Protein AF-A1IIW8-F1 (afdb_monomer_lite)

Radius of gyration: 16.82 Å; chains: 1; bounding box: 40×29×52 Å

InterPro domains:
  IPR000092 Polyprenyl synthetase-like [PF00348] (3-128)
  IPR008949 Isoprenoid synthase domain superfamily [G3DSA:1.10.600.10] (1-136)
  IPR008949 Isoprenoid synthase domain superfamily [SSF48576] (1-135)

Secondary structure (DSSP, 8-state):
-HHHHHHHHHHHHTT-PPPHHHHHHHHHHHHHHHHHHHHHHHHTSS-----HHHHHHHHHHHHHHHHHHHHH-HHHHHHH-TTHHHHHT---HHHHHHHHH-TT--HHHHHHHTT---HHHHHHHHHHHHHTTS--

Organism: NCBI:txid62960

Structure (mmCIF, N/CA/C/O backbone):
data_AF-A1IIW8-F1
#
_entry.id   AF-A1IIW8-F1
#
loop_
_atom_site.group_PDB
_atom_site.id
_atom_site.type_symbol
_atom_site.label_atom_id
_atom_site.label_alt_id
_atom_site.label_comp_id
_atom_site.label_asym_id
_atom_site.label_entity_id
_atom_site.label_seq_id
_atom_site.pdbx_PDB_ins_code
_atom_site.Cartn_x
_atom_site.Cartn_y
_atom_site.Cartn_z
_atom_site.occupancy
_atom_site.B_iso_or_equiv
_atom_site.auth_seq_id
_atom_site.auth_comp_id
_atom_site.auth_asym_id
_atom_site.auth_atom_id
_atom_site.pdbx_PDB_model_num
ATOM 1 N N . MET A 1 1 ? 1.112 -7.507 -13.505 1.00 72.25 1 MET A N 1
ATOM 2 C CA . MET A 1 1 ? -0.078 -6.652 -13.275 1.00 72.25 1 MET A CA 1
ATOM 3 C C . MET A 1 1 ? -1.242 -7.443 -12.696 1.00 72.25 1 MET A C 1
ATOM 5 O O . MET A 1 1 ? -1.451 -7.322 -11.500 1.00 72.25 1 MET A O 1
ATOM 9 N N . TYR A 1 2 ? -1.926 -8.296 -13.471 1.00 81.06 2 TYR A N 1
ATOM 10 C CA . TYR A 1 2 ? -3.125 -9.018 -13.004 1.00 81.06 2 TYR A CA 1
ATOM 11 C C . TYR A 1 2 ? -2.897 -9.871 -11.754 1.00 81.06 2 TYR A C 1
ATOM 13 O O . TYR A 1 2 ? -3.699 -9.819 -10.836 1.00 81.06 2 TYR A O 1
ATOM 21 N N . TYR A 1 3 ? -1.764 -10.574 -11.664 1.00 83.19 3 TYR A N 1
ATOM 22 C CA . TYR A 1 3 ? -1.441 -11.342 -10.459 1.00 83.19 3 TYR A CA 1
ATOM 23 C C . TYR A 1 3 ? -1.245 -10.447 -9.223 1.00 83.19 3 TYR A C 1
ATOM 25 O O . TYR A 1 3 ? -1.709 -10.779 -8.143 1.00 83.19 3 TYR A O 1
ATOM 33 N N . GLY A 1 4 ? -0.563 -9.304 -9.376 1.00 84.19 4 GLY A N 1
ATOM 34 C CA . GLY A 1 4 ? -0.360 -8.356 -8.274 1.00 84.19 4 GLY A CA 1
ATOM 35 C C . GLY A 1 4 ? -1.684 -7.766 -7.788 1.00 84.19 4 GLY A C 1
ATOM 36 O O . GLY A 1 4 ? -1.944 -7.756 -6.593 1.00 84.19 4 GLY A O 1
ATOM 37 N N . GLN A 1 5 ? -2.558 -7.384 -8.722 1.00 86.19 5 GLN A N 1
ATOM 38 C CA . GLN A 1 5 ? -3.903 -6.910 -8.393 1.00 86.19 5 GLN A CA 1
ATOM 39 C C . GLN A 1 5 ? -4.760 -8.007 -7.741 1.00 86.19 5 GLN A C 1
ATOM 41 O O . GLN A 1 5 ? -5.514 -7.743 -6.811 1.00 86.19 5 GLN A O 1
ATOM 46 N N . GLY A 1 6 ? -4.623 -9.249 -8.213 1.00 90.44 6 GLY A N 1
ATOM 47 C CA . GLY A 1 6 ? -5.308 -10.407 -7.647 1.00 90.44 6 GLY A CA 1
ATOM 48 C C . GLY A 1 6 ? -4.920 -10.671 -6.193 1.00 90.44 6 GLY A C 1
ATOM 49 O O . GLY A 1 6 ? -5.790 -11.009 -5.402 1.00 90.44 6 GLY A O 1
ATOM 50 N N . LEU A 1 7 ? -3.651 -10.457 -5.821 1.00 91.62 7 LEU A N 1
ATOM 51 C CA . LEU A 1 7 ? -3.206 -10.560 -4.425 1.00 91.62 7 LEU A CA 1
ATOM 52 C C . LEU A 1 7 ? -3.864 -9.501 -3.534 1.00 91.62 7 LEU A C 1
ATOM 54 O O . LEU A 1 7 ? -4.342 -9.838 -2.457 1.00 91.62 7 LEU A O 1
ATOM 58 N N . GLU A 1 8 ? -3.947 -8.249 -3.988 1.00 91.88 8 GLU A N 1
ATOM 59 C CA . GLU A 1 8 ? -4.627 -7.191 -3.226 1.00 91.88 8 GLU A CA 1
ATOM 60 C C . GLU A 1 8 ? -6.108 -7.504 -3.011 1.00 91.88 8 GLU A C 1
ATOM 62 O O . GLU A 1 8 ? -6.609 -7.373 -1.896 1.00 91.88 8 GLU A O 1
ATOM 67 N N . ILE A 1 9 ? -6.792 -7.962 -4.065 1.00 93.06 9 ILE A N 1
ATOM 68 C CA . ILE A 1 9 ? -8.196 -8.388 -4.000 1.00 93.06 9 ILE A CA 1
ATOM 69 C C . ILE A 1 9 ? -8.347 -9.559 -3.027 1.00 93.06 9 ILE A C 1
ATOM 71 O O . ILE A 1 9 ? -9.217 -9.529 -2.162 1.00 93.06 9 ILE A O 1
ATOM 75 N N . TYR A 1 10 ? -7.473 -10.561 -3.131 1.00 94.88 10 TYR A N 1
ATOM 76 C CA . TYR A 1 10 ? -7.488 -11.726 -2.257 1.00 94.88 10 TYR A CA 1
ATOM 77 C C . TYR A 1 10 ? -7.341 -11.332 -0.784 1.00 94.88 10 TYR A C 1
ATOM 79 O O . TYR A 1 10 ? -8.154 -11.755 0.036 1.00 94.88 10 TYR A O 1
ATOM 87 N N . TRP A 1 11 ? -6.354 -10.499 -0.444 1.00 95.62 11 TRP A N 1
ATOM 88 C CA . TRP A 1 11 ? -6.144 -10.038 0.930 1.00 95.62 11 TRP A CA 1
ATOM 89 C C . TRP A 1 11 ? -7.348 -9.263 1.453 1.00 95.62 11 TRP A C 1
ATOM 91 O O . TRP A 1 11 ? -7.855 -9.578 2.529 1.00 95.62 11 TRP A O 1
ATOM 101 N N . ARG A 1 12 ? -7.845 -8.309 0.660 1.00 94.81 12 ARG A N 1
ATOM 102 C CA . ARG A 1 12 ? -9.006 -7.467 0.972 1.00 94.81 12 ARG A CA 1
ATOM 103 C C . ARG A 1 12 ? -10.281 -8.279 1.214 1.00 94.81 12 ARG A C 1
ATOM 105 O O . ARG A 1 12 ? -11.030 -7.975 2.140 1.00 94.81 12 ARG A O 1
ATOM 112 N N . ASP A 1 13 ? -10.547 -9.284 0.384 1.00 93.94 13 ASP A N 1
ATOM 113 C CA . ASP A 1 13 ? -11.800 -10.048 0.426 1.00 93.94 13 ASP A CA 1
ATOM 114 C C . ASP A 1 13 ? -11.748 -11.206 1.439 1.00 93.94 13 ASP A C 1
ATOM 116 O O . ASP A 1 13 ? -12.783 -11.591 1.974 1.00 93.94 13 ASP A O 1
ATOM 120 N N . ASN A 1 14 ? -10.552 -11.705 1.781 1.00 94.56 14 ASN A N 1
ATOM 121 C CA . ASN A 1 14 ? -10.349 -12.694 2.852 1.00 94.56 14 ASN A CA 1
ATOM 122 C C . ASN A 1 14 ? -9.949 -12.062 4.194 1.00 94.56 14 ASN A C 1
ATOM 124 O O . ASN A 1 14 ? -9.631 -12.775 5.145 1.00 94.56 14 ASN A O 1
ATOM 128 N N . TYR A 1 15 ? -9.915 -10.729 4.277 1.00 92.38 15 TYR A N 1
ATOM 129 C CA . TYR A 1 15 ? -9.539 -9.967 5.472 1.00 92.38 15 TYR A CA 1
ATOM 130 C C . TYR A 1 15 ? -8.231 -10.432 6.123 1.00 92.38 15 TYR A C 1
ATOM 132 O O . TYR A 1 15 ? -8.110 -10.468 7.351 1.00 92.38 15 TYR A O 1
ATOM 140 N N . THR A 1 16 ? -7.272 -10.814 5.284 1.00 93.81 16 THR A N 1
ATOM 141 C CA . THR A 1 16 ? -5.958 -11.297 5.699 1.00 93.81 16 THR A CA 1
ATOM 142 C C . THR A 1 16 ? -4.951 -10.191 5.440 1.00 93.81 16 THR A C 1
ATOM 144 O O . THR A 1 16 ? -4.657 -9.888 4.285 1.00 93.81 16 THR A O 1
ATOM 147 N N . CYS A 1 17 ? -4.444 -9.576 6.510 1.00 94.44 17 CYS A N 1
ATOM 148 C CA . CYS A 1 17 ? -3.421 -8.545 6.386 1.00 94.44 17 CYS A CA 1
ATOM 149 C C . CYS A 1 17 ? -2.116 -9.184 5.886 1.00 94.44 17 CYS A C 1
ATOM 151 O O . CYS A 1 17 ? -1.616 -10.099 6.545 1.00 94.44 17 CYS A O 1
ATOM 153 N N . PRO A 1 18 ? -1.553 -8.733 4.752 1.00 96.00 18 PRO A N 1
ATOM 154 C CA . PRO A 1 18 ? -0.255 -9.209 4.302 1.00 96.00 18 PRO A CA 1
ATOM 155 C C . PRO A 1 18 ? 0.860 -8.659 5.189 1.00 96.00 18 PRO A C 1
ATOM 157 O O . PRO A 1 18 ? 0.739 -7.586 5.782 1.00 96.00 18 PRO A O 1
ATOM 160 N N . SER A 1 19 ? 1.994 -9.347 5.204 1.00 94.56 19 SER A N 1
ATOM 161 C CA . SER A 1 19 ? 3.239 -8.787 5.721 1.00 94.56 19 SER A CA 1
ATOM 162 C C . SER A 1 19 ? 3.791 -7.694 4.794 1.00 94.56 19 SER A C 1
ATOM 164 O O . SER A 1 19 ? 3.544 -7.665 3.584 1.00 94.56 19 SER A O 1
ATOM 166 N N . LEU A 1 20 ? 4.647 -6.824 5.337 1.00 91.94 20 LEU A N 1
ATOM 167 C CA . LEU A 1 20 ? 5.386 -5.823 4.553 1.00 91.94 20 LEU A CA 1
ATOM 168 C C . LEU A 1 20 ? 6.224 -6.442 3.419 1.00 91.94 20 LEU A C 1
ATOM 170 O O . LEU A 1 20 ? 6.438 -5.806 2.384 1.00 91.94 20 LEU A O 1
ATOM 174 N N . VAL A 1 21 ? 6.713 -7.671 3.603 1.00 93.44 21 VAL A N 1
ATOM 175 C CA . VAL A 1 21 ? 7.486 -8.398 2.587 1.00 93.44 21 VAL A CA 1
ATOM 176 C C . VAL A 1 21 ? 6.581 -8.833 1.436 1.00 93.44 21 VAL A C 1
ATOM 178 O O . VAL A 1 21 ? 6.913 -8.588 0.276 1.00 93.44 21 VAL A O 1
ATOM 181 N N . GLU A 1 22 ? 5.422 -9.414 1.738 1.00 94.44 22 GLU A N 1
ATOM 182 C CA . GLU A 1 22 ? 4.440 -9.825 0.727 1.00 94.44 22 GLU A CA 1
ATOM 183 C C . GLU A 1 22 ? 3.888 -8.626 -0.045 1.00 94.44 22 GLU A C 1
ATOM 185 O O . GLU A 1 22 ? 3.784 -8.675 -1.271 1.00 94.44 22 GLU A O 1
ATOM 190 N N . TYR A 1 23 ? 3.622 -7.514 0.643 1.00 94.44 23 TYR A N 1
ATOM 191 C CA . TYR A 1 23 ? 3.221 -6.261 0.008 1.00 94.44 23 TYR A CA 1
ATOM 192 C C . TYR A 1 23 ? 4.275 -5.772 -1.002 1.00 94.44 23 TYR A C 1
ATOM 194 O O . TYR A 1 23 ? 3.956 -5.492 -2.160 1.00 94.44 23 TYR A O 1
ATOM 202 N N . LYS A 1 24 ? 5.563 -5.763 -0.623 1.00 92.25 24 LYS A N 1
ATOM 203 C CA . LYS A 1 24 ? 6.665 -5.421 -1.544 1.00 92.25 24 LYS A CA 1
ATOM 204 C C . LYS A 1 24 ? 6.740 -6.376 -2.739 1.00 92.25 24 LYS A C 1
ATOM 206 O O . LYS A 1 24 ? 6.942 -5.929 -3.869 1.00 92.25 24 LYS A O 1
ATOM 211 N N . GLN A 1 25 ? 6.551 -7.677 -2.524 1.00 92.06 25 GLN A N 1
ATOM 212 C CA . GLN A 1 25 ? 6.526 -8.662 -3.610 1.00 92.06 25 GLN A CA 1
ATOM 213 C C . GLN A 1 25 ? 5.335 -8.449 -4.555 1.00 92.06 25 GLN A C 1
ATOM 215 O O . GLN A 1 25 ? 5.480 -8.571 -5.773 1.00 92.06 25 GLN A O 1
ATOM 220 N N . MET A 1 26 ? 4.163 -8.087 -4.032 1.00 92.88 26 MET A N 1
ATOM 221 C CA . MET A 1 26 ? 2.997 -7.736 -4.845 1.00 92.88 26 MET A CA 1
ATOM 222 C C . MET A 1 26 ? 3.301 -6.540 -5.758 1.00 92.88 26 MET A C 1
ATOM 224 O O . MET A 1 26 ? 3.045 -6.610 -6.965 1.00 92.88 26 MET A O 1
ATOM 228 N N . ILE A 1 27 ? 3.951 -5.497 -5.231 1.00 91.06 27 ILE A N 1
ATOM 229 C CA . ILE A 1 27 ? 4.395 -4.335 -6.018 1.00 91.06 27 ILE A CA 1
ATOM 230 C C . ILE A 1 27 ? 5.389 -4.753 -7.108 1.00 91.06 27 ILE A C 1
ATOM 232 O O . ILE A 1 27 ? 5.265 -4.332 -8.260 1.00 91.06 27 ILE A O 1
ATOM 236 N N . GLN A 1 28 ? 6.337 -5.642 -6.804 1.00 87.38 28 GLN A N 1
ATOM 237 C CA . GLN A 1 28 ? 7.250 -6.189 -7.816 1.00 87.38 28 GLN A CA 1
ATOM 238 C C . GLN A 1 28 ? 6.509 -6.945 -8.932 1.00 87.38 28 GLN A C 1
ATOM 240 O O . GLN A 1 28 ? 6.918 -6.913 -10.090 1.00 87.38 28 GLN A O 1
ATOM 245 N N . ARG A 1 29 ? 5.365 -7.578 -8.653 1.00 86.75 29 ARG A N 1
ATOM 246 C CA . ARG A 1 29 ? 4.529 -8.189 -9.707 1.00 86.75 29 ARG A CA 1
ATOM 247 C C . ARG A 1 29 ? 3.769 -7.152 -10.543 1.00 86.75 29 ARG A C 1
ATOM 249 O O . ARG A 1 29 ? 3.352 -7.452 -11.673 1.00 86.75 29 ARG A O 1
ATOM 256 N N . LYS A 1 30 ? 3.576 -5.934 -10.028 1.00 85.31 30 LYS A N 1
ATOM 257 C CA . LYS A 1 30 ? 3.069 -4.785 -10.795 1.00 85.31 30 LYS A CA 1
ATOM 258 C C . LYS A 1 30 ? 4.164 -4.165 -11.669 1.00 85.31 30 LYS A C 1
ATOM 260 O O . LYS A 1 30 ? 3.874 -3.850 -12.818 1.00 85.31 30 LYS A O 1
ATOM 265 N N . LEU A 1 31 ? 5.419 -4.137 -11.210 1.00 85.75 31 LEU A N 1
ATOM 266 C CA . LEU A 1 31 ? 6.586 -3.623 -11.951 1.00 85.75 31 LEU A CA 1
ATOM 267 C C . LEU A 1 31 ? 6.703 -4.166 -13.386 1.00 85.75 31 LEU A C 1
ATOM 269 O O . LEU A 1 31 ? 7.079 -3.432 -14.301 1.00 85.75 31 LEU A O 1
ATOM 273 N N . ALA A 1 32 ? 6.353 -5.438 -13.601 1.00 83.06 32 ALA A N 1
ATOM 274 C CA . ALA A 1 32 ? 6.429 -6.079 -14.913 1.00 83.06 32 ALA A CA 1
ATOM 275 C C . ALA A 1 32 ? 5.668 -5.317 -16.018 1.00 83.06 32 ALA A C 1
ATOM 277 O O . ALA A 1 32 ? 6.124 -5.303 -17.160 1.00 83.06 32 ALA A O 1
ATOM 278 N N . SER A 1 33 ? 4.547 -4.648 -15.708 1.00 83.75 33 SER A N 1
ATOM 279 C CA . SER A 1 33 ? 3.814 -3.873 -16.723 1.00 83.75 33 SER A CA 1
ATOM 280 C C . SER A 1 33 ? 4.526 -2.579 -17.105 1.00 83.75 33 SER A C 1
ATOM 282 O O . SER A 1 33 ? 4.502 -2.198 -18.275 1.00 83.75 33 SER A O 1
ATOM 284 N N . LEU A 1 34 ? 5.182 -1.908 -16.155 1.00 84.75 34 LEU A N 1
ATOM 285 C CA . LEU A 1 34 ? 5.968 -0.710 -16.444 1.00 84.75 34 LEU A CA 1
ATOM 286 C C . LEU A 1 34 ? 7.237 -1.069 -17.223 1.00 84.75 34 LEU A C 1
ATOM 288 O O . LEU A 1 34 ? 7.561 -0.412 -18.211 1.00 84.75 34 LEU A O 1
ATOM 292 N N . LEU A 1 35 ? 7.911 -2.158 -16.840 1.00 85.69 35 LEU A N 1
ATOM 293 C CA . LEU A 1 35 ? 9.061 -2.672 -17.587 1.00 85.69 35 LEU A CA 1
ATOM 294 C C . LEU A 1 35 ? 8.698 -3.051 -19.016 1.00 85.69 35 LEU A C 1
ATOM 296 O O . LEU A 1 35 ? 9.464 -2.759 -19.928 1.00 85.69 35 LEU A O 1
ATOM 300 N N . PHE A 1 36 ? 7.525 -3.646 -19.226 1.00 88.12 36 PHE A N 1
ATOM 301 C CA . PHE A 1 36 ? 7.038 -3.940 -20.567 1.00 88.12 36 PHE A CA 1
ATOM 302 C C . PHE A 1 36 ? 6.928 -2.670 -21.426 1.00 88.12 36 PHE A C 1
ATOM 304 O O . PHE A 1 36 ? 7.426 -2.654 -22.548 1.00 88.12 36 PHE A O 1
ATOM 311 N N . ARG A 1 37 ? 6.377 -1.573 -20.883 1.00 89.50 37 ARG A N 1
ATOM 312 C CA . ARG A 1 37 ? 6.286 -0.281 -21.593 1.00 89.50 37 ARG A CA 1
ATOM 313 C C . ARG A 1 37 ? 7.661 0.283 -21.949 1.00 89.50 37 ARG A C 1
ATOM 315 O O . ARG A 1 37 ? 7.858 0.725 -23.075 1.00 89.50 37 ARG A O 1
ATOM 322 N N . VAL A 1 38 ? 8.615 0.236 -21.016 1.00 90.56 38 VAL A N 1
ATOM 323 C CA . VAL A 1 38 ? 9.992 0.686 -21.282 1.00 90.56 38 VAL A CA 1
ATOM 324 C C . VAL A 1 38 ? 10.650 -0.164 -22.363 1.00 90.56 38 VAL A C 1
ATOM 326 O O . VAL A 1 38 ? 11.229 0.386 -23.295 1.00 90.56 38 VAL A O 1
ATOM 329 N N . ARG A 1 39 ? 10.486 -1.489 -22.311 1.00 90.00 39 ARG A N 1
ATOM 330 C CA . ARG A 1 39 ? 11.023 -2.390 -23.337 1.00 90.00 39 ARG A CA 1
ATOM 331 C C . ARG A 1 39 ? 10.439 -2.118 -24.719 1.00 90.00 39 ARG A C 1
ATOM 333 O O . ARG A 1 39 ? 11.193 -2.131 -25.681 1.00 90.00 39 ARG A O 1
ATOM 340 N N . LEU A 1 40 ? 9.143 -1.814 -24.826 1.00 93.56 40 LEU A N 1
ATOM 341 C CA . LEU A 1 40 ? 8.538 -1.412 -26.101 1.00 93.56 40 LEU A CA 1
ATOM 342 C C . LEU A 1 40 ? 9.180 -0.139 -26.668 1.00 93.56 40 LEU A C 1
ATOM 344 O O . LEU A 1 40 ? 9.492 -0.099 -27.854 1.00 93.56 40 LEU A O 1
ATOM 348 N N . MET A 1 41 ? 9.442 0.873 -25.833 1.00 93.94 41 MET A N 1
ATOM 349 C CA . MET A 1 41 ? 10.151 2.086 -26.268 1.00 93.94 41 MET A CA 1
ATOM 350 C C . MET A 1 41 ? 11.590 1.781 -26.710 1.00 93.94 41 MET A C 1
ATOM 352 O O . MET A 1 41 ? 12.068 2.342 -27.692 1.00 93.94 41 MET A O 1
ATOM 356 N N . GLN A 1 42 ? 12.267 0.842 -26.042 1.00 94.25 42 GLN A N 1
ATOM 357 C CA . GLN A 1 42 ? 13.614 0.399 -26.418 1.00 94.25 42 GLN A CA 1
ATOM 358 C C . GLN A 1 42 ? 13.661 -0.417 -27.716 1.00 94.25 42 GLN A C 1
ATOM 360 O O . GLN A 1 42 ? 14.736 -0.546 -28.296 1.00 94.25 42 GLN A O 1
ATOM 365 N N . LEU A 1 43 ? 12.545 -0.972 -28.202 1.00 94.12 43 LEU A N 1
ATOM 366 C CA . LEU A 1 43 ? 12.519 -1.649 -29.507 1.00 94.12 43 LEU A CA 1
ATOM 367 C C . LEU A 1 43 ? 12.702 -0.666 -30.667 1.00 94.12 43 LEU A C 1
ATOM 369 O O . LEU A 1 43 ? 13.281 -1.033 -31.683 1.00 94.12 43 LEU A O 1
ATOM 373 N N . VAL A 1 44 ? 12.249 0.577 -30.493 1.00 95.44 44 VAL A N 1
ATOM 374 C CA . VAL A 1 44 ? 12.306 1.647 -31.503 1.00 95.44 44 VAL A CA 1
ATOM 375 C C . VAL A 1 44 ? 13.359 2.715 -31.180 1.00 95.44 44 VAL A C 1
ATOM 377 O O . VAL A 1 44 ? 13.359 3.787 -31.775 1.00 95.44 44 VAL A O 1
ATOM 380 N N . SER A 1 45 ? 14.244 2.441 -30.220 1.00 95.06 45 SER A N 1
ATOM 381 C CA . SER A 1 45 ? 15.296 3.352 -29.767 1.00 95.06 45 SER A CA 1
ATOM 382 C C . SER A 1 45 ? 16.657 2.658 -29.757 1.00 95.06 45 SER A C 1
ATOM 384 O O . SER A 1 45 ? 16.764 1.469 -29.436 1.00 95.06 45 SER A O 1
ATOM 386 N N . ASP A 1 46 ? 17.714 3.421 -30.028 1.00 95.62 46 ASP A N 1
ATOM 387 C CA . ASP A 1 46 ? 19.103 2.964 -29.906 1.00 95.62 46 ASP A CA 1
ATOM 388 C C . ASP A 1 46 ? 19.537 2.783 -28.442 1.00 95.62 46 ASP A C 1
ATOM 390 O O . ASP A 1 46 ? 20.519 2.102 -28.148 1.00 95.62 46 ASP A O 1
ATOM 394 N N . ASN A 1 47 ? 18.785 3.345 -27.490 1.00 92.94 47 ASN A N 1
ATOM 395 C CA . ASN A 1 47 ? 19.075 3.210 -26.070 1.00 92.94 47 ASN A CA 1
ATOM 396 C C . ASN A 1 47 ? 18.720 1.801 -25.554 1.00 92.94 47 ASN A C 1
ATOM 398 O O . ASN A 1 47 ? 17.551 1.408 -25.525 1.00 92.94 47 ASN A O 1
ATOM 402 N N . LYS A 1 48 ? 19.732 1.067 -25.069 1.00 92.25 48 LYS A N 1
ATOM 403 C CA . LYS A 1 48 ? 19.597 -0.265 -24.444 1.00 92.25 48 LYS A CA 1
ATOM 404 C C . LYS A 1 48 ? 19.940 -0.284 -22.948 1.00 92.25 48 LYS A C 1
ATOM 406 O O . LYS A 1 48 ? 20.230 -1.341 -22.396 1.00 92.25 48 LYS A O 1
ATOM 411 N N . THR A 1 49 ? 19.936 0.871 -22.285 1.00 94.25 49 THR A N 1
ATOM 412 C CA . THR A 1 49 ? 20.226 0.979 -20.850 1.00 94.25 49 THR A CA 1
ATOM 413 C C . THR A 1 49 ? 19.254 0.127 -20.028 1.00 94.25 49 THR A C 1
ATOM 415 O O . THR A 1 49 ? 18.054 0.086 -20.303 1.00 94.25 49 THR A O 1
ATOM 418 N N . ASP A 1 50 ? 19.753 -0.551 -18.994 1.00 91.31 50 ASP A N 1
ATOM 419 C CA . ASP A 1 50 ? 18.892 -1.303 -18.083 1.00 91.31 50 ASP A CA 1
ATOM 420 C C . ASP A 1 50 ? 18.171 -0.367 -17.100 1.00 91.31 50 ASP A C 1
ATOM 422 O O . ASP A 1 50 ? 18.754 0.163 -16.153 1.00 91.31 50 ASP A O 1
ATOM 426 N N . TYR A 1 51 ? 16.868 -0.189 -17.312 1.00 91.19 51 TYR A N 1
ATOM 427 C CA . TYR A 1 51 ? 15.996 0.610 -16.449 1.00 91.19 51 TYR A CA 1
ATOM 428 C C . TYR A 1 51 ? 15.318 -0.204 -15.338 1.00 91.19 51 TYR A C 1
ATOM 430 O O . TYR A 1 51 ? 14.450 0.322 -14.638 1.00 91.19 51 TYR A O 1
ATOM 438 N N . THR A 1 52 ? 15.694 -1.472 -15.133 1.00 90.06 52 THR A N 1
ATOM 439 C CA . THR A 1 52 ? 15.052 -2.355 -14.144 1.00 90.06 52 THR A CA 1
ATOM 440 C C . THR A 1 52 ? 15.079 -1.765 -12.737 1.00 90.06 52 THR A C 1
ATOM 442 O O . THR A 1 52 ? 14.036 -1.667 -12.084 1.00 90.06 52 THR A O 1
ATOM 445 N N . LYS A 1 53 ? 16.247 -1.290 -12.285 1.00 91.12 53 LYS A N 1
ATOM 446 C CA . LYS A 1 53 ? 16.399 -0.682 -10.954 1.00 91.12 53 LYS A CA 1
ATOM 447 C C . LYS A 1 53 ? 15.576 0.599 -10.809 1.00 91.12 53 LYS A C 1
ATOM 449 O O . LYS A 1 53 ? 14.876 0.761 -9.811 1.00 91.12 53 LYS A O 1
ATOM 454 N N . LEU A 1 54 ? 15.629 1.480 -11.811 1.00 90.81 54 LEU A N 1
ATOM 455 C CA . LEU A 1 54 ? 14.877 2.735 -11.810 1.00 90.81 54 LEU A CA 1
ATOM 456 C C . LEU A 1 54 ? 13.373 2.467 -11.730 1.00 90.81 54 LEU A C 1
ATOM 458 O O . LEU A 1 54 ? 12.708 2.989 -10.840 1.00 90.81 54 LEU A O 1
ATOM 462 N N . ASN A 1 55 ? 12.850 1.598 -12.597 1.00 89.75 55 ASN A N 1
ATOM 463 C CA . ASN A 1 55 ? 11.433 1.251 -12.601 1.00 89.75 55 ASN A CA 1
ATOM 464 C C . ASN A 1 55 ? 10.998 0.605 -11.283 1.00 89.75 55 ASN A C 1
ATOM 466 O O . ASN A 1 55 ? 9.887 0.869 -10.829 1.00 89.75 55 ASN A O 1
ATOM 470 N N . SER A 1 56 ? 11.847 -0.221 -10.658 1.00 90.38 56 SER A N 1
ATOM 471 C CA . SER A 1 56 ? 11.541 -0.832 -9.359 1.00 90.38 56 SER A CA 1
ATOM 472 C C . SER A 1 56 ? 11.350 0.223 -8.274 1.00 90.38 56 SER A C 1
ATOM 474 O O . SER A 1 56 ? 10.371 0.164 -7.532 1.00 90.38 56 SER A O 1
ATOM 476 N N . ILE A 1 57 ? 12.261 1.197 -8.194 1.00 91.56 57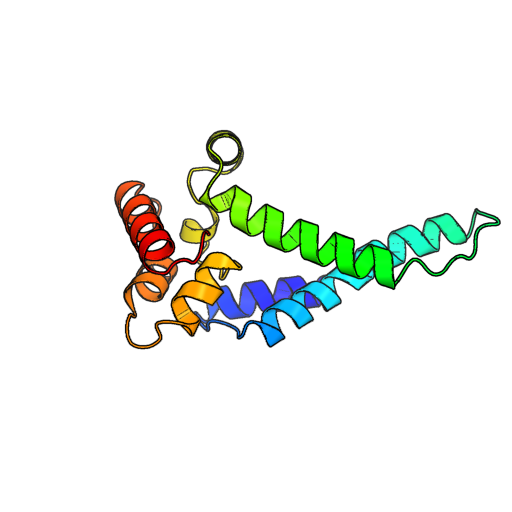 ILE A N 1
ATOM 477 C CA . ILE A 1 57 ? 12.168 2.305 -7.234 1.00 91.56 57 ILE A CA 1
ATOM 478 C C . ILE A 1 57 ? 10.928 3.149 -7.534 1.00 91.56 57 ILE A C 1
ATOM 480 O O . ILE A 1 57 ? 10.146 3.432 -6.631 1.00 91.56 57 ILE A O 1
ATOM 484 N N . LEU A 1 58 ? 10.716 3.489 -8.807 1.00 91.31 58 LEU A N 1
ATOM 485 C CA . LEU A 1 58 ? 9.592 4.305 -9.252 1.00 91.31 58 LEU A CA 1
ATOM 486 C C . LEU A 1 58 ? 8.253 3.641 -8.905 1.00 91.31 58 LEU A C 1
ATOM 488 O O . LEU A 1 58 ? 7.375 4.283 -8.344 1.00 91.31 58 LEU A O 1
ATOM 492 N N . THR A 1 59 ? 8.112 2.343 -9.185 1.00 91.00 59 THR A N 1
ATOM 493 C CA . THR A 1 59 ? 6.880 1.582 -8.921 1.00 91.00 59 THR A CA 1
ATOM 494 C C . THR A 1 59 ? 6.592 1.496 -7.423 1.00 91.00 59 THR A C 1
ATOM 496 O O . THR A 1 59 ? 5.453 1.699 -7.012 1.00 91.00 59 THR A O 1
ATOM 499 N N . MET A 1 60 ? 7.619 1.248 -6.602 1.00 91.81 60 MET A N 1
ATOM 500 C CA . MET A 1 60 ? 7.477 1.246 -5.143 1.00 91.81 60 MET A CA 1
ATOM 501 C C . MET A 1 60 ? 7.047 2.618 -4.623 1.00 91.81 60 MET A C 1
ATOM 503 O O . MET A 1 60 ? 6.093 2.715 -3.855 1.00 91.81 60 MET A O 1
ATOM 507 N N . TYR A 1 61 ? 7.718 3.677 -5.078 1.00 92.56 61 TYR A N 1
ATOM 508 C CA . TYR A 1 61 ? 7.391 5.049 -4.710 1.00 92.56 61 TYR A CA 1
ATOM 509 C C . TYR A 1 61 ? 5.954 5.411 -5.094 1.00 92.56 61 TYR A C 1
ATOM 511 O O . TYR A 1 61 ? 5.214 5.919 -4.257 1.00 92.56 61 TYR A O 1
ATOM 519 N N . TYR A 1 62 ? 5.540 5.116 -6.330 1.00 91.06 62 TYR A N 1
ATOM 520 C CA . TYR A 1 62 ? 4.188 5.411 -6.799 1.00 91.06 62 TYR A CA 1
ATOM 521 C C . TYR A 1 62 ? 3.122 4.697 -5.971 1.00 91.06 62 TYR A C 1
ATOM 523 O O . TYR A 1 62 ? 2.139 5.335 -5.611 1.00 91.06 62 TYR A O 1
ATOM 531 N N . GLN A 1 63 ? 3.319 3.418 -5.635 1.00 92.25 63 GLN A N 1
ATOM 532 C CA . GLN A 1 63 ? 2.336 2.676 -4.844 1.00 92.25 63 GLN A CA 1
ATOM 533 C C . GLN A 1 63 ? 2.234 3.207 -3.408 1.00 92.25 63 GLN A C 1
ATOM 535 O O . GLN A 1 63 ? 1.133 3.477 -2.944 1.00 92.25 63 GLN A O 1
ATOM 540 N N . VAL A 1 64 ? 3.363 3.400 -2.714 1.00 92.62 64 VAL A N 1
ATOM 541 C CA . VAL A 1 64 ? 3.353 3.910 -1.328 1.00 92.62 64 VAL A CA 1
ATOM 542 C C . VAL A 1 64 ? 2.788 5.327 -1.273 1.00 92.62 64 VAL A C 1
ATOM 544 O O . VAL A 1 64 ? 2.023 5.658 -0.370 1.00 92.62 64 VAL A O 1
ATOM 547 N N . ARG A 1 65 ? 3.135 6.167 -2.254 1.00 92.19 65 ARG A N 1
ATOM 548 C CA . ARG A 1 65 ? 2.587 7.517 -2.363 1.00 92.19 65 ARG A CA 1
ATOM 549 C C . ARG A 1 65 ? 1.078 7.491 -2.597 1.00 92.19 65 ARG A C 1
ATOM 551 O O . ARG A 1 65 ? 0.389 8.249 -1.931 1.00 92.19 65 ARG A O 1
ATOM 558 N N . ASP A 1 66 ? 0.573 6.670 -3.518 1.00 90.50 66 ASP A N 1
ATOM 559 C CA . ASP A 1 66 ? -0.873 6.561 -3.782 1.00 90.50 66 ASP A CA 1
ATOM 560 C C . ASP A 1 66 ? -1.632 6.120 -2.521 1.00 90.50 66 ASP A C 1
ATOM 562 O O . ASP A 1 66 ? -2.602 6.770 -2.134 1.00 90.50 66 ASP A O 1
ATOM 566 N N . ASP A 1 67 ? -1.116 5.107 -1.819 1.00 92.69 67 ASP A N 1
ATOM 567 C CA . ASP A 1 67 ? -1.662 4.615 -0.550 1.00 92.69 67 ASP A CA 1
ATOM 568 C C . ASP A 1 67 ? -1.701 5.710 0.537 1.00 92.69 67 ASP A C 1
ATOM 570 O O . ASP A 1 67 ? -2.709 5.876 1.223 1.00 92.69 67 ASP A O 1
ATOM 574 N N . TYR A 1 68 ? -0.629 6.496 0.687 1.00 91.62 68 TYR A N 1
ATOM 575 C CA . TYR A 1 68 ? -0.589 7.611 1.642 1.00 91.62 68 TYR A CA 1
ATOM 576 C C . TYR A 1 68 ? -1.526 8.756 1.236 1.00 91.62 68 TYR A C 1
ATOM 578 O O . TYR A 1 68 ? -2.273 9.290 2.055 1.00 91.62 68 TYR A O 1
ATOM 586 N N . CYS A 1 69 ? -1.502 9.144 -0.040 1.00 89.12 69 CYS A N 1
ATOM 587 C CA . CYS A 1 69 ? -2.313 10.238 -0.561 1.00 89.12 69 CYS A CA 1
ATOM 588 C C . CYS A 1 69 ? -3.814 9.953 -0.445 1.00 89.12 69 CYS A C 1
ATOM 590 O O . CYS A 1 69 ? -4.566 10.883 -0.153 1.00 89.12 69 CYS A O 1
ATOM 592 N N . ASN A 1 70 ? -4.239 8.697 -0.622 1.00 89.38 70 ASN A N 1
ATOM 593 C CA . ASN A 1 70 ? -5.630 8.282 -0.434 1.00 89.38 70 ASN A CA 1
ATOM 594 C C . ASN A 1 70 ? -6.140 8.575 0.990 1.00 89.38 70 ASN A C 1
ATOM 596 O O . ASN A 1 70 ? -7.280 9.007 1.163 1.00 89.38 70 ASN A O 1
ATOM 600 N N . LEU A 1 71 ? -5.281 8.387 1.996 1.00 86.62 71 LEU A N 1
ATOM 601 C CA . LEU A 1 71 ? -5.625 8.585 3.404 1.00 86.62 71 LEU A CA 1
ATOM 602 C C . LEU A 1 71 ? -5.471 10.047 3.857 1.00 86.62 71 LEU A C 1
ATOM 604 O O . LEU A 1 71 ? -6.321 10.562 4.580 1.00 86.62 71 LEU A O 1
ATOM 608 N N . CYS A 1 72 ? -4.406 10.731 3.433 1.00 80.50 72 CYS A N 1
ATOM 609 C CA . CYS A 1 72 ? -3.998 12.004 4.039 1.00 80.50 72 CYS A CA 1
ATOM 610 C C . CYS A 1 72 ? -4.378 13.260 3.238 1.00 80.50 72 CYS A C 1
ATOM 612 O O . CYS A 1 72 ? -4.456 14.345 3.814 1.00 80.50 72 CYS A O 1
ATOM 614 N N . LEU A 1 73 ? -4.584 13.175 1.917 1.00 75.38 73 LEU A N 1
ATOM 615 C CA . LEU A 1 73 ? -4.748 14.375 1.086 1.00 75.38 73 LEU A CA 1
ATOM 616 C C . LEU A 1 73 ? -6.213 14.688 0.768 1.00 75.38 73 LEU A C 1
ATOM 618 O O . LEU A 1 73 ? -6.888 13.953 0.051 1.00 75.38 73 LEU A O 1
ATOM 622 N N . GLN A 1 74 ? -6.665 15.884 1.162 1.00 62.00 74 GLN A N 1
ATOM 623 C CA . GLN A 1 74 ? -7.991 16.419 0.808 1.00 62.00 74 GLN A CA 1
ATOM 624 C C . GLN A 1 74 ? -8.257 16.477 -0.705 1.00 62.00 74 GLN A C 1
ATOM 626 O O . GLN A 1 74 ? -9.400 16.361 -1.134 1.00 62.00 74 GLN A O 1
ATOM 631 N N . GLN A 1 75 ? -7.222 16.637 -1.534 1.00 58.09 75 GLN A N 1
ATOM 632 C CA . GLN A 1 75 ? -7.385 16.650 -2.992 1.00 58.09 75 GLN A CA 1
ATOM 633 C C . GLN A 1 75 ? -7.885 15.300 -3.534 1.00 58.09 75 GLN A C 1
ATOM 635 O O . GLN A 1 75 ? -8.662 15.284 -4.487 1.00 58.09 75 GLN A O 1
ATOM 640 N N . TYR A 1 76 ? -7.503 14.185 -2.900 1.00 56.09 76 TYR A N 1
ATOM 641 C CA . TYR A 1 76 ? -7.995 12.849 -3.254 1.00 56.09 76 TYR A CA 1
ATOM 642 C C . TYR A 1 76 ? -9.434 12.634 -2.775 1.00 56.09 76 TYR A C 1
ATOM 644 O O . TYR A 1 76 ? -10.214 11.993 -3.477 1.00 56.09 76 TYR A O 1
ATOM 652 N N . THR A 1 77 ? -9.831 13.265 -1.664 1.00 61.12 77 THR A N 1
ATOM 653 C CA . THR A 1 77 ? -11.217 13.258 -1.169 1.00 61.12 77 THR A CA 1
ATOM 654 C C . THR A 1 77 ? -12.218 13.760 -2.209 1.00 61.12 77 THR A C 1
ATOM 656 O O . THR A 1 77 ? -13.298 13.191 -2.335 1.00 61.12 77 THR A O 1
ATOM 659 N N . ASN A 1 78 ? -11.861 14.781 -2.992 1.00 57.72 78 ASN A N 1
ATOM 660 C CA . ASN A 1 78 ? -12.760 15.353 -3.999 1.00 57.72 78 ASN A CA 1
ATOM 661 C C . ASN A 1 78 ? -12.880 14.498 -5.275 1.00 57.72 78 ASN A C 1
ATOM 663 O O . ASN A 1 78 ? -13.844 14.658 -6.015 1.00 57.72 78 ASN A O 1
ATOM 667 N N . GLN A 1 79 ? -11.911 13.615 -5.547 1.00 59.56 79 GLN A N 1
ATOM 668 C CA . GLN A 1 79 ? -11.892 12.764 -6.746 1.00 59.56 79 GLN A CA 1
ATOM 669 C C . GLN A 1 79 ? -12.359 11.327 -6.479 1.00 59.56 79 GLN A C 1
ATOM 671 O O . GLN A 1 79 ? -13.001 10.736 -7.342 1.00 59.56 79 GLN A O 1
ATOM 676 N N . LYS A 1 80 ? -12.021 10.763 -5.311 1.00 61.69 80 LYS A N 1
ATOM 677 C CA . LYS A 1 80 ? -12.296 9.365 -4.932 1.00 61.69 80 LYS A CA 1
ATOM 678 C C . LYS A 1 80 ? -13.191 9.219 -3.692 1.00 61.69 80 LYS A C 1
ATOM 680 O O . LYS A 1 80 ? -13.697 8.139 -3.442 1.00 61.69 80 LYS A O 1
ATOM 685 N N . GLY A 1 81 ? -13.428 10.290 -2.933 1.00 70.81 81 GLY A N 1
ATOM 686 C CA . GLY A 1 81 ? -14.090 10.223 -1.626 1.00 70.81 81 GLY A CA 1
ATOM 687 C C . GLY A 1 81 ? -13.089 10.152 -0.467 1.00 70.81 81 GLY A C 1
ATOM 688 O O . GLY A 1 81 ? -11.920 9.816 -0.639 1.00 70.81 81 GLY A O 1
ATOM 689 N N . TYR A 1 82 ? -13.524 10.547 0.734 1.00 81.69 82 TYR A N 1
ATOM 690 C CA . TYR A 1 82 ? -12.651 10.640 1.914 1.00 81.69 82 TYR A CA 1
ATOM 691 C C . TYR A 1 82 ? -12.175 9.248 2.347 1.00 81.69 82 TYR A C 1
ATOM 693 O O . TYR A 1 82 ? -13.025 8.420 2.682 1.00 81.69 82 TYR A O 1
ATOM 701 N N . CYS A 1 83 ? -10.856 9.009 2.380 1.00 84.88 83 CYS A N 1
ATOM 702 C CA . CYS A 1 83 ? -10.231 7.739 2.787 1.00 84.88 83 CYS A CA 1
ATOM 703 C C . CYS A 1 83 ? -10.891 6.511 2.134 1.00 84.88 83 CYS A C 1
ATOM 705 O O . CYS A 1 83 ? -11.402 5.622 2.824 1.00 84.88 83 CYS A O 1
ATOM 707 N N . ASP A 1 84 ? -10.951 6.493 0.805 1.00 87.94 84 ASP A N 1
ATOM 708 C CA . ASP A 1 84 ? -11.658 5.452 0.056 1.00 87.94 84 ASP A CA 1
ATOM 709 C C . ASP A 1 84 ? -11.036 4.057 0.251 1.00 87.94 84 ASP A C 1
ATOM 711 O O . ASP A 1 84 ? -11.756 3.067 0.332 1.00 87.94 84 ASP A O 1
ATOM 715 N N . ASP A 1 85 ? -9.725 3.972 0.504 1.00 91.56 85 ASP A N 1
ATOM 716 C CA . ASP A 1 85 ? -9.051 2.707 0.833 1.00 91.56 85 ASP A CA 1
ATOM 717 C C . ASP A 1 85 ? -9.668 2.033 2.081 1.00 91.56 85 ASP A C 1
ATOM 719 O O . ASP A 1 85 ? -9.796 0.806 2.129 1.00 91.56 85 ASP A O 1
ATOM 723 N N . ILE A 1 86 ? -10.132 2.814 3.070 1.00 92.88 86 ILE A N 1
ATOM 724 C CA . ILE A 1 86 ? -10.849 2.283 4.245 1.00 92.88 86 ILE A CA 1
ATOM 725 C C . ILE A 1 86 ? -12.231 1.750 3.843 1.00 92.88 86 ILE A C 1
ATOM 727 O O . ILE A 1 86 ? -12.667 0.715 4.349 1.00 92.88 86 ILE A O 1
ATOM 731 N N . SER A 1 87 ? -12.921 2.434 2.929 1.00 92.31 87 SER A N 1
ATOM 732 C CA . SER A 1 87 ? -14.211 1.979 2.400 1.00 92.31 87 SER A CA 1
ATOM 733 C C . SER A 1 87 ? -14.096 0.710 1.572 1.00 92.31 87 SER A C 1
ATOM 735 O O . SER A 1 87 ? -14.963 -0.154 1.667 1.00 92.31 87 SER A O 1
ATOM 737 N N . GLU A 1 88 ? -13.028 0.563 0.798 1.00 92.19 88 GLU A N 1
ATOM 738 C CA . GLU A 1 88 ? -12.768 -0.661 0.048 1.00 92.19 88 GLU A CA 1
ATOM 739 C C . GLU A 1 88 ? -12.379 -1.834 0.961 1.00 92.19 88 GLU A C 1
ATOM 741 O O . GLU A 1 88 ? -12.576 -2.996 0.597 1.00 92.19 88 GLU A O 1
ATOM 746 N N . GLY A 1 89 ? -11.836 -1.556 2.149 1.00 93.12 89 GLY A N 1
ATOM 747 C CA . GLY A 1 89 ? -11.211 -2.577 2.989 1.00 93.12 89 GLY A CA 1
ATOM 748 C C . GLY A 1 89 ? -9.766 -2.880 2.569 1.00 93.12 89 GLY A C 1
ATOM 749 O O . GLY A 1 89 ? -9.260 -3.965 2.856 1.00 93.12 89 GLY A O 1
ATOM 750 N N . LYS A 1 90 ? -9.120 -1.977 1.822 1.00 94.94 90 LYS A N 1
ATOM 751 C CA . LYS A 1 90 ? -7.802 -2.193 1.220 1.00 94.94 90 LYS A CA 1
ATOM 752 C C . LYS A 1 90 ? -6.702 -2.146 2.279 1.00 94.94 90 LYS A C 1
ATOM 754 O O . LYS A 1 90 ? -6.598 -1.204 3.058 1.00 94.94 90 LYS A O 1
ATOM 759 N N . PHE A 1 91 ? -5.813 -3.136 2.245 1.00 95.75 91 PHE A N 1
ATOM 760 C CA . PHE A 1 91 ? -4.586 -3.147 3.041 1.00 95.75 91 PHE A CA 1
ATOM 761 C C . PHE A 1 91 ? -3.525 -2.249 2.390 1.00 95.75 91 PHE A C 1
ATOM 763 O O . PHE A 1 91 ? -2.633 -2.728 1.693 1.00 95.75 91 PHE A O 1
ATOM 770 N N . SER A 1 92 ? -3.664 -0.936 2.572 1.00 95.00 92 SER A N 1
ATOM 771 C CA . SER A 1 92 ? -2.677 0.053 2.129 1.00 95.00 92 SER A CA 1
ATOM 772 C C . SER A 1 92 ? -1.448 0.066 3.044 1.00 95.00 92 SER A C 1
ATOM 774 O O . SER A 1 92 ? -1.491 -0.448 4.164 1.00 95.00 92 SER A O 1
ATOM 776 N N . PHE A 1 93 ? -0.335 0.648 2.591 1.00 95.38 93 PHE A N 1
ATOM 777 C CA . PHE A 1 93 ? 0.924 0.623 3.347 1.00 95.38 93 PHE A CA 1
ATOM 778 C C . PHE A 1 93 ? 0.800 1.108 4.813 1.00 95.38 93 PHE A C 1
ATOM 780 O O . PHE A 1 93 ? 1.213 0.355 5.701 1.00 95.38 93 PHE A O 1
ATOM 787 N N . PRO A 1 94 ? 0.189 2.276 5.121 1.00 95.12 94 PRO A N 1
ATOM 788 C CA . PRO A 1 94 ? -0.009 2.709 6.510 1.00 95.12 94 PRO A CA 1
ATOM 789 C C . PRO A 1 94 ? -0.882 1.761 7.3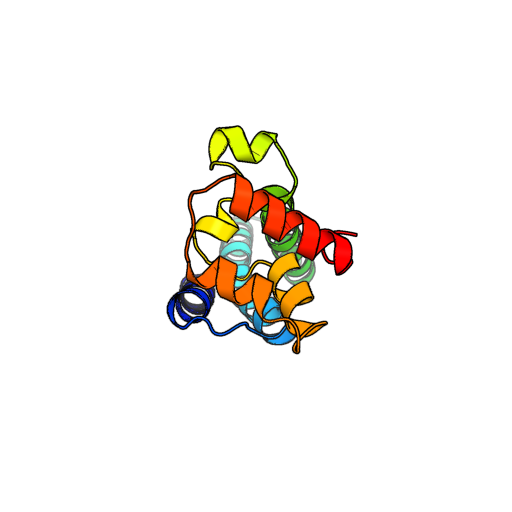38 1.00 95.12 94 PRO A C 1
ATOM 791 O O . PRO A 1 94 ? -0.630 1.542 8.520 1.00 95.12 94 PRO A O 1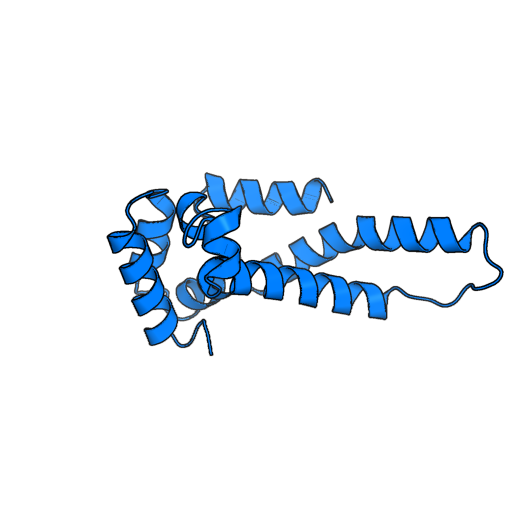
ATOM 794 N N . ILE A 1 95 ? -1.895 1.161 6.713 1.00 95.88 95 ILE A N 1
ATOM 795 C CA . ILE A 1 95 ? -2.795 0.204 7.360 1.00 95.88 95 ILE A CA 1
ATOM 796 C C . ILE A 1 95 ? -2.058 -1.095 7.705 1.00 95.88 95 ILE A C 1
ATOM 798 O O . ILE A 1 95 ? -2.192 -1.599 8.819 1.00 95.88 95 ILE A O 1
ATOM 802 N N . ILE A 1 96 ? -1.256 -1.620 6.774 1.00 96.44 96 ILE A N 1
ATOM 803 C CA . ILE A 1 96 ? -0.430 -2.812 7.007 1.00 96.44 96 ILE A CA 1
ATOM 804 C C . ILE A 1 96 ? 0.535 -2.557 8.164 1.00 96.44 96 ILE A C 1
ATOM 806 O O . ILE A 1 96 ? 0.667 -3.401 9.052 1.00 96.44 96 ILE A O 1
ATOM 810 N N . HIS A 1 97 ? 1.191 -1.395 8.169 1.00 96.00 97 HIS A N 1
ATOM 811 C CA . HIS A 1 97 ? 2.109 -0.997 9.232 1.00 96.00 97 HIS A CA 1
ATOM 812 C C . HIS A 1 97 ? 1.413 -0.961 10.602 1.00 96.00 97 HIS A C 1
ATOM 814 O O . HIS A 1 97 ? 1.897 -1.592 11.540 1.00 96.00 97 HIS A O 1
ATOM 820 N N . ALA A 1 98 ? 0.252 -0.306 10.698 1.00 95.94 98 ALA A N 1
ATOM 821 C CA . ALA A 1 98 ? -0.540 -0.233 11.924 1.00 95.94 98 ALA A CA 1
ATOM 822 C C . ALA A 1 98 ? -0.923 -1.618 12.471 1.00 95.94 98 ALA A C 1
ATOM 824 O O . ALA A 1 98 ? -0.699 -1.897 13.646 1.00 95.94 98 ALA A O 1
ATOM 825 N N . ILE A 1 99 ? -1.462 -2.495 11.616 1.00 95.62 99 ILE A N 1
ATOM 826 C CA . ILE A 1 99 ? -1.910 -3.838 12.021 1.00 95.62 99 ILE A CA 1
ATOM 827 C C . ILE A 1 99 ? -0.720 -4.718 12.429 1.00 95.62 99 ILE A C 1
ATOM 829 O O . ILE A 1 99 ? -0.810 -5.473 13.393 1.00 95.62 99 ILE A O 1
ATOM 833 N N . THR A 1 100 ? 0.402 -4.626 11.711 1.00 94.31 100 THR A N 1
ATOM 834 C CA . THR A 1 100 ? 1.572 -5.484 11.959 1.00 94.31 100 THR A CA 1
ATOM 835 C C . THR A 1 100 ? 2.328 -5.074 13.224 1.00 94.31 100 THR A C 1
ATOM 837 O O . THR A 1 100 ? 2.808 -5.941 13.950 1.00 94.31 100 THR A O 1
ATOM 840 N N . ASN A 1 101 ? 2.429 -3.772 13.507 1.00 93.50 101 ASN A N 1
ATOM 841 C CA . ASN A 1 101 ? 3.152 -3.269 14.680 1.00 93.50 101 ASN A CA 1
ATOM 842 C C . ASN A 1 101 ? 2.313 -3.262 15.964 1.00 93.50 101 ASN A C 1
ATOM 844 O O . ASN A 1 101 ? 2.878 -3.186 17.054 1.00 93.50 101 ASN A O 1
ATOM 848 N N . HIS A 1 102 ? 0.987 -3.377 15.852 1.00 93.94 102 HIS A N 1
ATOM 849 C CA . HIS A 1 102 ? 0.073 -3.466 16.993 1.00 93.94 102 HIS A CA 1
ATOM 850 C C . HIS A 1 102 ? -0.899 -4.650 16.845 1.00 93.94 102 HIS A C 1
ATOM 852 O O . HIS A 1 102 ? -2.107 -4.443 16.744 1.00 93.94 102 HIS A O 1
ATOM 858 N N . PRO A 1 103 ? -0.400 -5.903 16.854 1.00 91.50 103 PRO A N 1
ATOM 859 C CA . PRO A 1 103 ? -1.219 -7.091 16.593 1.00 91.50 103 PRO A CA 1
ATOM 860 C C . PRO A 1 103 ? -2.309 -7.336 17.651 1.00 91.50 103 PRO A C 1
ATOM 862 O O . PRO A 1 103 ? -3.337 -7.948 17.349 1.00 91.50 103 PRO A O 1
ATOM 865 N N . ASP A 1 104 ? -2.113 -6.836 18.873 1.00 93.38 104 ASP A N 1
ATOM 866 C CA . ASP A 1 104 ? -3.092 -6.931 19.960 1.00 93.38 104 ASP A CA 1
ATOM 867 C C . ASP A 1 104 ? -4.284 -5.974 19.763 1.00 93.38 104 ASP A C 1
ATOM 869 O O . ASP A 1 104 ? -5.363 -6.198 20.315 1.00 93.38 104 ASP A O 1
ATOM 873 N N . ASP A 1 105 ? -4.123 -4.922 18.950 1.00 93.19 105 ASP A N 1
ATOM 874 C CA . ASP A 1 105 ? -5.175 -3.951 18.655 1.00 93.19 105 ASP A CA 1
ATOM 875 C C . ASP A 1 105 ? -5.886 -4.291 17.335 1.00 93.19 105 ASP A C 1
ATOM 877 O O . ASP A 1 105 ? -5.457 -3.965 16.227 1.00 93.19 105 ASP A O 1
ATOM 881 N N . GLN A 1 106 ? -7.038 -4.946 17.461 1.00 94.44 106 GLN A N 1
ATOM 882 C CA . GLN A 1 106 ? -7.848 -5.386 16.323 1.00 94.44 106 GLN A CA 1
ATOM 883 C C . GLN A 1 106 ? -8.777 -4.284 15.774 1.00 94.44 106 GLN A C 1
ATOM 885 O O . GLN A 1 106 ? -9.608 -4.550 14.903 1.00 94.44 106 GLN A O 1
ATOM 890 N N . GLN A 1 107 ? -8.697 -3.040 16.258 1.00 96.38 107 GLN A N 1
ATOM 891 C CA . GLN A 1 107 ? -9.652 -1.994 15.876 1.00 96.38 107 GLN A CA 1
ATOM 892 C C . GLN A 1 107 ? -9.529 -1.608 14.402 1.00 96.38 107 GLN A C 1
ATOM 894 O O . GLN A 1 107 ? -10.540 -1.550 13.702 1.00 96.38 107 GLN A O 1
ATOM 899 N N . VAL A 1 108 ? -8.303 -1.413 13.904 1.00 95.69 108 VAL A N 1
ATOM 900 C CA . VAL A 1 108 ? -8.055 -1.018 12.505 1.00 95.69 108 VAL A CA 1
ATOM 901 C C . VAL A 1 108 ? -8.607 -2.074 11.543 1.00 95.69 108 VAL A C 1
ATOM 903 O O . VAL A 1 108 ? -9.408 -1.751 10.665 1.00 95.69 108 VAL A O 1
ATOM 906 N N . ILE A 1 109 ? -8.271 -3.353 11.750 1.00 95.44 109 ILE A N 1
ATOM 907 C CA . ILE A 1 109 ? -8.758 -4.447 10.896 1.00 95.44 109 ILE A CA 1
ATOM 908 C C . ILE A 1 109 ? -10.281 -4.628 10.990 1.00 95.44 109 ILE A C 1
ATOM 910 O O . ILE A 1 109 ? -10.933 -4.896 9.980 1.00 95.44 109 ILE A O 1
ATOM 914 N N . ASN A 1 110 ? -10.877 -4.422 12.169 1.00 96.12 110 ASN A N 1
ATOM 915 C CA . ASN A 1 110 ? -12.328 -4.482 12.341 1.00 96.12 110 ASN A CA 1
ATOM 916 C C . ASN A 1 110 ? -13.050 -3.335 11.624 1.00 96.12 110 ASN A C 1
ATOM 918 O O . ASN A 1 110 ? -14.143 -3.545 11.099 1.00 96.12 110 ASN A O 1
ATOM 922 N N . ILE A 1 111 ? -12.454 -2.141 11.559 1.00 95.75 111 ILE A N 1
ATOM 923 C CA . ILE A 1 111 ? -12.995 -1.021 10.777 1.00 95.75 111 ILE A CA 1
ATOM 924 C C . ILE A 1 111 ? -12.902 -1.323 9.275 1.00 95.75 111 ILE A C 1
ATOM 926 O O . ILE A 1 111 ? -13.892 -1.156 8.562 1.00 95.75 111 ILE A O 1
ATOM 930 N N . LEU A 1 112 ? -11.762 -1.837 8.798 1.00 95.75 112 LEU A N 1
ATOM 931 C CA . LEU A 1 112 ? -11.578 -2.249 7.397 1.00 95.75 112 LEU A CA 1
ATOM 932 C C . LEU A 1 112 ? -12.583 -3.323 6.964 1.00 95.75 112 LEU A C 1
ATOM 934 O O . LEU A 1 112 ? -13.152 -3.242 5.876 1.00 95.75 112 LEU A O 1
ATOM 938 N N . ARG A 1 113 ? -12.860 -4.302 7.834 1.00 95.31 113 ARG A N 1
ATOM 939 C CA . ARG A 1 113 ? -13.862 -5.354 7.588 1.00 95.31 113 ARG A CA 1
ATOM 940 C C . ARG A 1 113 ? -15.261 -4.801 7.335 1.00 95.31 113 ARG A C 1
ATOM 942 O O . ARG A 1 113 ? -15.997 -5.368 6.532 1.00 95.31 113 ARG A O 1
ATOM 949 N N . GLN A 1 114 ? -15.614 -3.694 7.989 1.00 95.25 114 GLN A N 1
ATOM 950 C CA . GLN A 1 114 ? -16.932 -3.074 7.856 1.00 95.25 114 GLN A CA 1
ATOM 951 C C . GLN A 1 114 ? -17.143 -2.370 6.514 1.00 95.25 114 GLN A C 1
ATOM 953 O O . GLN A 1 114 ? -18.293 -2.070 6.196 1.00 95.25 114 GLN A O 1
ATOM 958 N N . ARG A 1 115 ? -16.077 -2.069 5.751 1.00 94.19 115 ARG A N 1
ATOM 959 C CA . ARG A 1 115 ? -16.166 -1.330 4.474 1.00 94.19 115 ARG A CA 1
ATOM 960 C C . ARG A 1 115 ? -17.045 -0.080 4.590 1.00 94.19 115 ARG A C 1
ATOM 962 O O . ARG A 1 115 ? -17.936 0.195 3.787 1.00 94.19 115 ARG A O 1
ATOM 969 N N . THR A 1 116 ? -16.842 0.643 5.690 1.00 92.25 116 THR A N 1
ATOM 970 C CA . THR A 1 116 ? -17.732 1.720 6.123 1.00 92.25 116 THR A CA 1
ATOM 971 C C . THR A 1 116 ? -17.683 2.910 5.172 1.00 92.25 116 THR A C 1
ATOM 973 O O . THR A 1 116 ? -16.621 3.306 4.694 1.00 92.25 116 THR A O 1
ATOM 976 N N . GLN A 1 117 ? -18.833 3.544 4.959 1.00 90.62 117 GLN A N 1
ATOM 977 C CA . GLN A 1 117 ? -18.934 4.840 4.281 1.00 90.62 117 GLN A CA 1
ATOM 978 C C . GLN A 1 117 ? -19.041 6.010 5.273 1.00 90.62 117 GLN A C 1
ATOM 980 O O . GLN A 1 117 ? -19.008 7.174 4.882 1.00 90.62 117 GLN A O 1
ATOM 985 N N . LYS A 1 118 ? -19.150 5.721 6.579 1.00 90.75 118 LYS A N 1
ATOM 986 C CA . LYS A 1 118 ? -19.327 6.743 7.617 1.00 90.75 118 LYS A CA 1
ATOM 987 C C . LYS A 1 118 ? -18.022 7.503 7.845 1.00 90.75 118 LYS A C 1
ATOM 989 O O . LYS A 1 118 ? -17.044 6.929 8.320 1.00 90.75 118 LYS A O 1
ATOM 994 N N . VAL A 1 119 ? -18.044 8.809 7.585 1.00 89.81 119 VAL A N 1
ATOM 995 C CA . VAL A 1 119 ? -16.889 9.708 7.756 1.00 89.81 119 VAL A CA 1
ATOM 996 C C . VAL A 1 119 ? -16.334 9.669 9.182 1.00 89.81 119 VAL A C 1
ATOM 998 O O . VAL A 1 119 ? -15.121 9.632 9.353 1.00 89.81 119 VAL A O 1
ATOM 1001 N N . GLU A 1 120 ? -17.190 9.600 10.202 1.00 91.00 120 GLU A N 1
ATOM 1002 C CA . GLU A 1 120 ? -16.743 9.567 11.602 1.00 91.00 120 GLU A CA 1
ATOM 1003 C C . GLU A 1 120 ? -15.918 8.317 11.935 1.00 91.00 120 GLU A C 1
ATOM 1005 O O . GLU A 1 120 ? -14.899 8.409 12.616 1.00 91.00 120 GLU A O 1
ATOM 1010 N N . LEU A 1 121 ? -16.286 7.154 11.383 1.00 92.94 121 LEU A N 1
ATOM 1011 C CA . LEU A 1 121 ? -15.518 5.927 11.600 1.00 92.94 121 LEU A CA 1
ATOM 1012 C C . LEU A 1 121 ? -14.185 5.951 10.835 1.00 92.94 121 LEU A C 1
ATOM 1014 O O . LEU A 1 121 ? -13.180 5.442 11.326 1.00 92.94 121 LEU A O 1
ATOM 1018 N N . LYS A 1 122 ? -14.155 6.602 9.664 1.00 92.69 122 LYS A N 1
ATOM 1019 C CA . LYS A 1 122 ? -12.920 6.843 8.904 1.00 92.69 122 LYS A CA 1
ATOM 1020 C C . LYS A 1 122 ? -11.972 7.783 9.651 1.00 92.69 122 LYS A C 1
ATOM 1022 O O . LYS A 1 122 ? -10.801 7.453 9.797 1.00 92.69 122 LYS A O 1
ATOM 1027 N N . LYS A 1 123 ? -12.476 8.898 10.196 1.00 92.06 123 LYS A N 1
ATOM 1028 C CA . LYS A 1 123 ? -11.694 9.811 11.050 1.00 92.06 123 LYS A CA 1
ATOM 1029 C C . LYS A 1 123 ? -11.130 9.080 12.265 1.00 92.06 123 LYS A C 1
ATOM 1031 O O . LYS A 1 123 ? -9.952 9.221 12.563 1.00 92.06 123 LYS A O 1
ATOM 1036 N N . TYR A 1 124 ? -11.944 8.257 12.926 1.00 94.75 124 TYR A N 1
ATOM 1037 C CA . TYR A 1 124 ? -11.479 7.449 14.050 1.00 94.75 124 TYR A CA 1
ATOM 1038 C C . TYR A 1 124 ? -10.338 6.506 13.643 1.00 94.75 124 TYR A C 1
ATOM 1040 O O . TYR A 1 124 ? -9.295 6.482 14.292 1.00 94.75 124 TYR A O 1
ATOM 1048 N N . CYS A 1 125 ? -10.475 5.807 12.514 1.00 94.94 125 CYS A N 1
ATOM 1049 C CA . CYS A 1 125 ? -9.396 4.984 11.975 1.00 94.94 125 CYS A CA 1
ATOM 1050 C C . CYS A 1 125 ? -8.119 5.802 11.723 1.00 94.94 125 CYS A C 1
ATOM 1052 O O . CYS A 1 125 ? -7.037 5.352 12.085 1.00 94.94 125 CYS A O 1
ATOM 1054 N N . MET A 1 126 ? -8.230 7.017 11.177 1.00 94.12 126 MET A N 1
ATOM 1055 C CA . MET A 1 126 ? -7.080 7.907 10.979 1.00 94.12 126 MET A CA 1
ATOM 1056 C C . MET A 1 126 ? -6.392 8.271 12.299 1.00 94.12 126 MET A C 1
ATOM 1058 O O . MET A 1 126 ? -5.170 8.189 12.376 1.00 94.12 126 MET A O 1
ATOM 1062 N N . THR A 1 127 ? -7.148 8.561 13.365 1.00 94.31 127 THR A N 1
ATOM 1063 C CA . THR A 1 127 ? -6.553 8.823 14.691 1.00 94.31 127 THR A CA 1
ATOM 1064 C C . THR A 1 127 ? -5.791 7.618 15.250 1.00 94.31 127 THR A C 1
ATOM 1066 O O . THR A 1 127 ? -4.771 7.792 15.914 1.00 94.31 127 THR A O 1
ATOM 1069 N N . LEU A 1 128 ? -6.236 6.389 14.952 1.00 95.38 128 LEU A N 1
ATOM 1070 C CA . LEU A 1 128 ? -5.495 5.176 15.307 1.00 95.38 128 LEU A CA 1
ATOM 1071 C C . LEU A 1 128 ? -4.191 5.081 14.505 1.00 95.38 128 LEU A C 1
ATOM 1073 O O . LEU A 1 128 ? -3.141 4.833 15.090 1.00 95.38 128 LEU A O 1
ATOM 1077 N N . LEU A 1 129 ? -4.234 5.331 13.191 1.00 95.06 129 LEU A N 1
ATOM 1078 C CA . LEU A 1 129 ? -3.039 5.309 12.336 1.00 95.06 129 LEU A CA 1
ATOM 1079 C C . LEU A 1 129 ? -1.994 6.349 12.772 1.00 95.06 129 LEU A C 1
ATOM 1081 O O . LEU A 1 129 ? -0.802 6.039 12.784 1.00 95.06 129 LEU A O 1
ATOM 1085 N N . GLU A 1 130 ? -2.424 7.550 13.169 1.00 94.06 130 GLU A N 1
ATOM 1086 C CA . GLU A 1 130 ? -1.551 8.585 13.741 1.00 94.06 130 GLU A CA 1
ATOM 1087 C C . GLU A 1 130 ? -0.953 8.148 15.081 1.00 94.06 130 GLU A C 1
ATOM 1089 O O . GLU A 1 130 ? 0.262 8.214 15.263 1.00 94.06 130 GLU A O 1
ATOM 1094 N N . LYS A 1 131 ? -1.783 7.636 16.001 1.00 94.50 131 LYS A N 1
ATOM 1095 C CA . LYS A 1 131 ? -1.337 7.120 17.307 1.00 94.50 131 LYS A CA 1
ATOM 1096 C C . LYS A 1 131 ? -0.289 6.013 17.161 1.0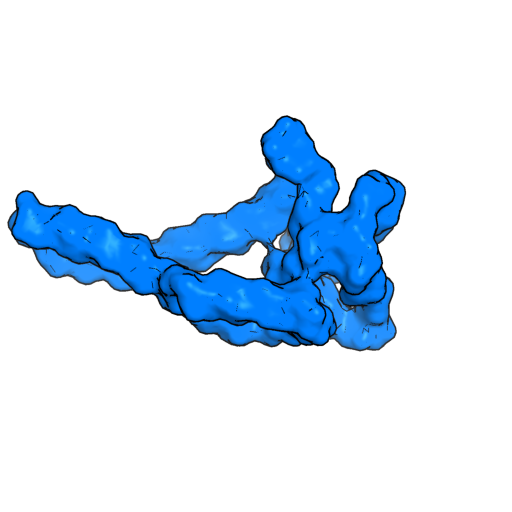0 94.50 131 LYS A C 1
ATOM 1098 O O . LYS A 1 131 ? 0.617 5.910 17.983 1.00 94.50 131 LYS A O 1
ATOM 1103 N N . PHE A 1 132 ? -0.417 5.195 16.123 1.00 94.62 132 PHE A N 1
ATOM 1104 C CA . PHE A 1 132 ? 0.494 4.101 15.798 1.00 94.62 132 PHE A CA 1
ATOM 1105 C C . PHE A 1 132 ? 1.714 4.533 14.973 1.00 94.62 132 PHE A C 1
ATOM 1107 O O . PHE A 1 132 ? 2.464 3.679 14.503 1.00 94.62 132 PHE A O 1
ATOM 1114 N N . GLY A 1 133 ? 1.902 5.836 14.732 1.00 93.25 133 GLY A N 1
ATOM 1115 C CA . GLY A 1 133 ? 3.029 6.357 13.952 1.00 93.25 133 GLY A CA 1
ATOM 1116 C C . GLY A 1 133 ? 3.063 5.833 12.515 1.00 93.25 133 GLY A C 1
ATOM 1117 O O . GLY A 1 133 ? 4.126 5.706 11.925 1.00 93.25 133 GLY A O 1
ATOM 1118 N N . SER A 1 134 ? 1.908 5.464 11.952 1.00 92.88 134 SER A N 1
ATOM 1119 C C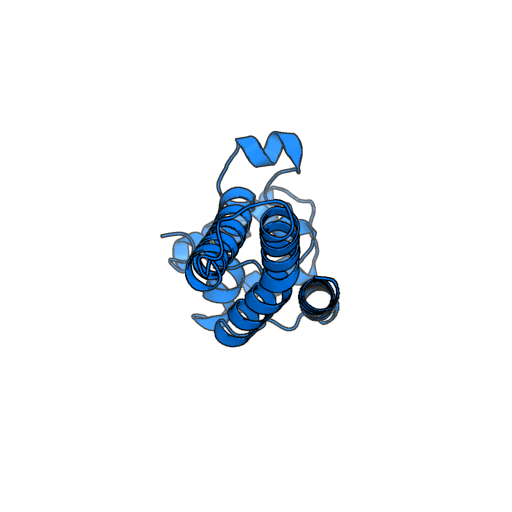A . SER A 1 134 ? 1.828 4.840 10.622 1.00 92.88 134 SER A CA 1
ATOM 1120 C C . SER A 1 134 ? 1.762 5.857 9.479 1.00 92.88 134 SER A C 1
ATOM 1122 O O . SER A 1 134 ? 1.800 5.473 8.311 1.00 92.88 134 SER A O 1
ATOM 11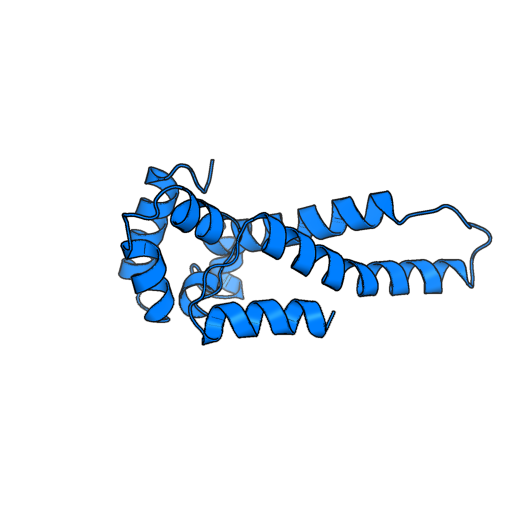24 N N . LEU A 1 135 ? 1.650 7.148 9.812 1.00 88.12 135 LEU A N 1
ATOM 1125 C CA . LEU A 1 135 ? 1.583 8.271 8.869 1.00 88.12 135 LEU A CA 1
ATOM 1126 C C . LEU A 1 135 ? 2.806 9.205 8.942 1.00 88.12 135 LEU A C 1
ATOM 1128 O O . LEU A 1 135 ? 2.832 10.206 8.223 1.00 88.12 135 LEU A O 1
ATOM 1132 N N . SER A 1 136 ? 3.780 8.896 9.806 1.00 70.94 136 SER A N 1
ATOM 1133 C CA . SER A 1 136 ? 4.976 9.702 10.102 1.00 70.94 136 SER A CA 1
ATOM 1134 C C . SER A 1 136 ? 6.263 8.995 9.710 1.00 70.94 136 SER A C 1
ATOM 1136 O O . SER A 1 136 ? 6.349 7.784 10.008 1.00 70.94 136 SER A O 1
#

pLDDT: mean 89.73, std 8.52, range [56.09, 96.44]

Sequence (136 aa):
MYYGQGLEIYWRDNYTCPSLVEYKQMIQRKLASLLFRVRLMQLVSDNKTDYTKLNSILTMYYQVRDDYCNLCLQQYTNQKGYCDDISEGKFSFPIIHAITNHPDDQQVINILRQRTQKVELKKYCMTLLEKFGSLS

Foldseek 3Di:
DVVLVVVQVVCQVVLPQDAPVVNLVSLVVVLVVVVVVVVVVVVVDPDPDDCSVVSSVVSVCVQLCVLLCLAPPPVVCVVQNHNQCLLSLTNGQLLSQLCVQCVVDCLLSVSSVVSDPDPVSSVVSVVSSVVSVSND